Protein AF-R4WL77-F1 (afdb_monomer)

Organism: Riptortus pedestris (NCBI:txid329032)

Mean predicted aligned error: 8.26 Å

InterPro domains:
  IPR011992 EF-hand domain pair [SSF47473] (23-159)
  IPR039865 Serine/threonine-protein phosphatase 2A regulatory subunit B'' subunit gamma [PTHR12085] (21-163)
  IPR041534 PP2A regulatory subunit B'', EF-hand domain [PF17958] (89-160)

Foldseek 3Di:
DDPVVVVLVVVVVVVVVVCVVVDFDWDAPVRVVVVVVPDDPVLVVQDDPVVLVVQQDPDPRSIGTPVSSVVSVSLVVVLVVLLVLLCVLPPPNPQKHFLVSQLVSQLVCQVVAPVCPPPDPVCSSVVSNVLSVVCCVVAVVVNPRIGGSVSVSVDCVVVVVRD

Sequence (163 aa):
MNSEHYGFFLISIILHLIMLEKKEQLISYSDLKKVLAHSSPKCKEYFTAKLFAQLQQNDVYNRVSILALFNYAMRKAWLNQTRVGLSLYDATGKGYLRESDLESYIHDLIPTLPQLDGLEKSFHSFYVCTAVRKFLFFLDPMRTGKIRVQDILACSFLDDLLE

Solvent-accessible surface area (backbone atoms only — not comparable to full-atom values): 9628 Å² total; per-residue (Å²): 141,64,77,64,63,55,50,55,52,48,53,52,51,56,43,54,62,60,58,69,69,79,63,91,52,70,42,39,68,71,55,49,50,58,56,45,72,78,46,57,73,75,58,49,75,70,67,42,74,68,51,52,62,71,59,41,72,86,41,94,79,63,31,28,48,50,64,59,55,46,53,51,51,50,53,54,49,48,54,51,51,52,51,52,58,56,55,75,40,26,89,78,72,78,58,40,33,37,64,74,31,44,38,53,52,46,57,70,44,48,89,76,36,76,92,47,72,84,57,58,74,85,51,47,64,58,49,33,52,51,53,46,51,53,50,43,64,74,64,25,83,81,68,76,64,52,32,46,53,65,58,55,72,70,39,67,64,57,55,68,70,74,107

Structure (mmCIF, N/CA/C/O backbone):
data_AF-R4WL77-F1
#
_entry.id   AF-R4WL77-F1
#
loop_
_atom_site.group_PDB
_atom_site.id
_atom_site.type_symbol
_atom_site.label_atom_id
_atom_site.label_alt_id
_atom_site.label_comp_id
_atom_site.label_asym_id
_atom_site.label_entity_id
_atom_site.label_seq_id
_atom_site.pdbx_PDB_ins_code
_atom_site.Cartn_x
_atom_site.Cartn_y
_atom_site.Cartn_z
_atom_site.occupancy
_atom_site.B_iso_or_equiv
_atom_site.auth_seq_id
_atom_site.auth_comp_id
_atom_site.auth_asym_id
_atom_site.auth_atom_id
_atom_site.pdbx_PDB_model_num
ATOM 1 N N . MET A 1 1 ? -0.636 -20.773 7.485 1.00 29.55 1 MET A N 1
ATOM 2 C CA . MET A 1 1 ? -0.434 -19.322 7.691 1.00 29.55 1 MET A CA 1
ATOM 3 C C . MET A 1 1 ? 1.031 -19.130 8.059 1.00 29.55 1 MET A C 1
ATOM 5 O O . MET A 1 1 ? 1.417 -19.671 9.075 1.00 29.55 1 MET A O 1
ATOM 9 N N . ASN A 1 2 ? 1.954 -18.541 7.299 1.00 32.16 2 ASN A N 1
ATOM 10 C CA . ASN A 1 2 ? 1.918 -17.773 6.056 1.00 32.16 2 ASN A CA 1
ATOM 11 C C . ASN A 1 2 ? 3.229 -18.048 5.293 1.00 32.16 2 ASN A C 1
ATOM 13 O O . ASN A 1 2 ? 4.273 -17.530 5.671 1.00 32.16 2 ASN A O 1
ATOM 17 N N . SER A 1 3 ? 3.192 -18.838 4.216 1.00 29.50 3 SER A N 1
ATOM 18 C CA . SER A 1 3 ? 4.343 -19.019 3.311 1.00 29.50 3 SER A CA 1
ATOM 19 C C . SER A 1 3 ? 4.647 -17.762 2.482 1.00 29.50 3 SER A C 1
ATOM 21 O O . SER A 1 3 ? 5.763 -17.604 1.997 1.00 29.50 3 SER A O 1
ATOM 23 N N . GLU A 1 4 ? 3.691 -16.835 2.359 1.00 41.41 4 GLU A N 1
ATOM 24 C CA . GLU A 1 4 ? 3.853 -15.613 1.560 1.00 41.41 4 GLU A CA 1
ATOM 25 C C . GLU A 1 4 ? 4.630 -14.508 2.299 1.00 41.41 4 GLU A C 1
ATOM 27 O O . GLU A 1 4 ? 5.384 -13.774 1.664 1.00 41.41 4 GLU A O 1
ATOM 32 N N . HIS A 1 5 ? 4.563 -14.451 3.639 1.00 43.25 5 HIS A N 1
ATOM 33 C CA . HIS A 1 5 ? 5.362 -13.510 4.444 1.00 43.25 5 HIS A CA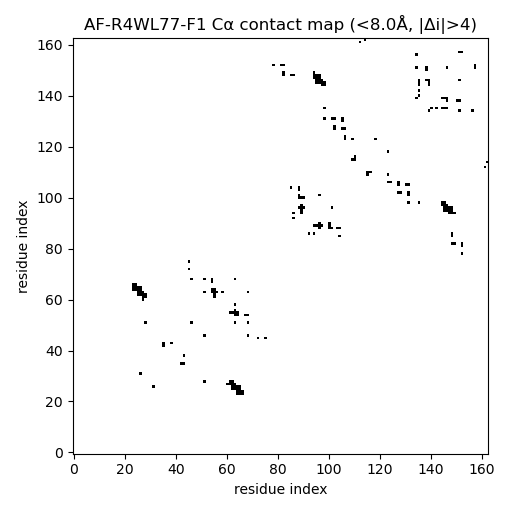 1
ATOM 34 C C . HIS A 1 5 ? 6.871 -13.776 4.321 1.00 43.25 5 HIS A C 1
ATOM 36 O O . HIS A 1 5 ? 7.665 -12.840 4.232 1.00 43.25 5 HIS A O 1
ATOM 42 N N . TYR A 1 6 ? 7.268 -15.050 4.235 1.00 41.97 6 TYR A N 1
ATOM 43 C CA . TYR A 1 6 ? 8.662 -15.431 4.001 1.00 41.97 6 TYR A CA 1
ATOM 44 C C . TYR A 1 6 ? 9.125 -15.111 2.575 1.00 41.97 6 TYR A C 1
ATOM 46 O O . TYR A 1 6 ? 10.297 -14.806 2.379 1.00 41.97 6 TYR A O 1
ATOM 54 N N . GLY A 1 7 ? 8.218 -15.117 1.591 1.00 45.06 7 GLY A N 1
ATOM 55 C CA . GLY A 1 7 ? 8.530 -14.772 0.202 1.00 45.06 7 GLY A CA 1
ATOM 56 C C . GLY A 1 7 ? 8.964 -13.314 0.035 1.00 45.06 7 GLY A C 1
ATOM 57 O O . GLY A 1 7 ? 9.962 -13.046 -0.631 1.00 45.06 7 GLY A O 1
ATOM 58 N N . PHE A 1 8 ? 8.279 -12.375 0.694 1.00 50.00 8 PHE A N 1
ATOM 59 C CA . PHE A 1 8 ? 8.649 -10.953 0.664 1.00 50.00 8 PHE A CA 1
ATOM 60 C C . PHE A 1 8 ? 9.914 -10.646 1.459 1.00 50.00 8 PHE A C 1
ATOM 62 O O . PHE A 1 8 ? 10.738 -9.852 1.008 1.00 50.00 8 PHE A O 1
ATOM 69 N N . PHE A 1 9 ? 10.110 -11.311 2.599 1.00 48.38 9 PHE A N 1
ATOM 70 C CA . PHE A 1 9 ? 11.336 -11.170 3.380 1.00 48.38 9 PHE A CA 1
ATOM 71 C C . PHE A 1 9 ? 12.551 -11.728 2.622 1.00 48.38 9 PHE A C 1
ATOM 73 O O . PHE A 1 9 ? 13.589 -11.074 2.572 1.00 48.38 9 PHE A O 1
ATOM 80 N N . LEU A 1 10 ? 12.410 -12.868 1.927 1.00 45.38 10 LEU A N 1
ATOM 81 C CA . LEU A 1 10 ? 13.460 -13.397 1.050 1.00 45.38 10 LEU A CA 1
ATOM 82 C C . LEU A 1 10 ? 13.748 -12.476 -0.139 1.00 45.38 10 LEU A C 1
ATOM 84 O O . LEU A 1 10 ? 14.912 -12.273 -0.457 1.00 45.38 10 LEU A O 1
ATOM 88 N N . ILE A 1 11 ? 12.730 -11.907 -0.792 1.00 54.72 11 ILE A N 1
ATOM 89 C CA . ILE A 1 11 ? 12.930 -10.967 -1.910 1.00 54.72 11 ILE A CA 1
ATOM 90 C C . ILE A 1 11 ? 13.629 -9.688 -1.424 1.00 54.72 11 ILE A C 1
ATOM 92 O O . ILE A 1 11 ? 14.542 -9.206 -2.088 1.00 54.72 11 ILE A O 1
ATOM 96 N N . SER A 1 12 ? 13.256 -9.182 -0.245 1.00 50.88 12 SER A N 1
ATOM 97 C CA . SER A 1 12 ? 13.903 -8.034 0.400 1.00 50.88 12 SER A CA 1
ATOM 98 C C . SER A 1 12 ? 15.366 -8.324 0.768 1.00 50.88 12 SER A C 1
ATOM 100 O O . SER A 1 12 ? 16.241 -7.514 0.477 1.00 50.88 12 SER A O 1
ATOM 102 N N . ILE A 1 13 ? 15.668 -9.511 1.311 1.00 55.19 13 ILE A N 1
ATOM 103 C CA . ILE A 1 13 ? 17.038 -9.948 1.637 1.00 55.19 13 ILE A CA 1
ATOM 104 C C . ILE A 1 13 ? 17.880 -10.168 0.376 1.00 55.19 13 ILE A C 1
ATOM 106 O O . ILE A 1 13 ? 19.008 -9.685 0.302 1.00 55.19 13 ILE A O 1
ATOM 110 N N . ILE A 1 14 ? 17.343 -10.868 -0.630 1.00 57.12 14 ILE A N 1
ATOM 111 C CA . ILE A 1 14 ? 18.027 -11.108 -1.909 1.00 57.12 14 ILE A CA 1
ATOM 112 C C . ILE A 1 14 ? 18.342 -9.771 -2.583 1.00 57.12 14 ILE A C 1
ATOM 114 O O . ILE A 1 14 ? 19.423 -9.603 -3.141 1.00 57.12 14 ILE A O 1
ATOM 118 N N . LEU A 1 15 ? 17.450 -8.786 -2.478 1.00 56.56 15 LEU A N 1
ATOM 119 C CA . LEU A 1 15 ? 17.702 -7.459 -3.012 1.00 56.56 15 LEU A CA 1
ATOM 120 C C . LEU A 1 15 ? 18.672 -6.639 -2.157 1.00 56.56 15 LEU A C 1
ATOM 122 O O . LEU A 1 15 ? 19.515 -5.957 -2.723 1.00 56.56 15 LEU A O 1
ATOM 126 N N . HIS A 1 16 ? 18.611 -6.711 -0.827 1.00 59.28 16 HIS A N 1
ATOM 127 C CA . HIS A 1 16 ? 19.610 -6.070 0.030 1.00 59.28 16 HIS A CA 1
ATOM 128 C C . HIS A 1 16 ? 21.018 -6.558 -0.341 1.00 59.28 16 HIS A C 1
ATOM 130 O O . HIS A 1 16 ? 21.933 -5.753 -0.474 1.00 59.28 16 HIS A O 1
ATOM 136 N N . LEU A 1 17 ? 21.161 -7.854 -0.641 1.00 54.88 17 LEU A N 1
ATOM 137 C CA . LEU A 1 17 ? 22.398 -8.451 -1.145 1.00 54.88 17 LEU A CA 1
ATOM 138 C C . LEU A 1 17 ? 22.785 -7.962 -2.555 1.00 54.88 17 LEU A C 1
ATOM 140 O O . LEU A 1 17 ? 23.958 -7.694 -2.787 1.00 54.88 17 LEU A O 1
ATOM 144 N N . ILE A 1 18 ? 21.829 -7.783 -3.475 1.00 58.31 18 ILE A N 1
ATOM 1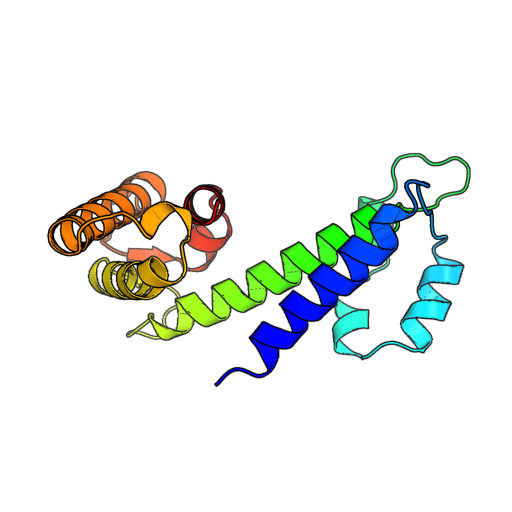45 C CA . ILE A 1 18 ? 22.079 -7.217 -4.820 1.00 58.31 18 ILE A CA 1
ATOM 146 C C . ILE A 1 18 ? 22.454 -5.721 -4.747 1.00 58.31 18 ILE A C 1
ATOM 148 O O . ILE A 1 18 ? 23.314 -5.249 -5.486 1.00 58.31 18 ILE A O 1
ATOM 152 N N . MET A 1 19 ? 21.845 -4.962 -3.834 1.00 54.62 19 MET A N 1
ATOM 153 C CA . MET A 1 19 ? 22.056 -3.517 -3.669 1.00 54.62 19 MET A CA 1
ATOM 154 C C . MET A 1 19 ? 23.378 -3.175 -2.971 1.00 54.62 19 MET A C 1
ATOM 156 O O . MET A 1 19 ? 23.867 -2.050 -3.108 1.00 54.62 19 MET A O 1
ATOM 160 N N . LEU A 1 20 ? 24.003 -4.134 -2.277 1.00 56.28 20 LEU A N 1
ATOM 161 C CA . LEU A 1 20 ? 25.352 -3.973 -1.724 1.00 56.28 20 LEU A CA 1
ATOM 162 C C . LEU A 1 20 ? 26.415 -3.733 -2.812 1.00 56.28 20 LEU A C 1
ATOM 164 O O . LEU A 1 20 ? 27.458 -3.154 -2.511 1.00 56.28 20 LEU A O 1
ATOM 168 N N . GLU A 1 21 ? 26.149 -4.077 -4.078 1.00 57.59 21 GLU A N 1
ATOM 169 C CA . GLU A 1 21 ? 27.095 -3.850 -5.179 1.00 57.59 21 GLU A CA 1
ATOM 170 C C . GLU A 1 21 ? 27.192 -2.382 -5.656 1.00 57.59 21 GLU A C 1
ATOM 172 O O . GLU A 1 21 ? 28.059 -2.076 -6.476 1.00 57.59 21 GLU A O 1
ATOM 177 N N . LYS A 1 22 ? 26.373 -1.450 -5.128 1.00 55.06 22 LYS A N 1
ATOM 178 C CA . LYS A 1 22 ? 26.468 0.029 -5.288 1.00 55.06 22 LYS A CA 1
ATOM 179 C C . LYS A 1 22 ? 26.618 0.598 -6.716 1.00 55.06 22 LYS A C 1
ATOM 181 O O . LYS A 1 22 ? 26.827 1.801 -6.868 1.00 55.06 22 LYS A O 1
ATOM 186 N N . LYS A 1 23 ? 26.487 -0.205 -7.772 1.00 64.25 23 LYS A N 1
ATOM 187 C CA . LYS A 1 23 ? 26.445 0.269 -9.161 1.00 64.25 23 LYS A CA 1
ATOM 188 C C . LYS A 1 23 ? 25.003 0.378 -9.616 1.00 64.25 23 LYS A C 1
ATOM 190 O O . LYS A 1 23 ? 24.230 -0.562 -9.465 1.00 64.25 23 LYS A O 1
ATOM 195 N N . GLU A 1 24 ? 24.655 1.518 -10.203 1.00 71.69 24 GLU A N 1
ATOM 196 C CA . GLU A 1 24 ? 23.358 1.684 -10.843 1.00 71.69 24 GLU A CA 1
ATOM 197 C C . GLU A 1 24 ? 23.257 0.713 -12.024 1.00 71.69 24 GLU A C 1
ATOM 199 O O . GLU A 1 24 ? 23.968 0.829 -13.024 1.00 71.69 24 GLU A O 1
ATOM 204 N N . GLN A 1 25 ? 22.399 -0.293 -11.874 1.00 84.44 25 GLN A N 1
ATOM 205 C CA . GLN A 1 25 ? 22.136 -1.266 -12.919 1.00 84.44 25 GLN A CA 1
ATOM 206 C C . GLN A 1 25 ? 20.936 -0.800 -13.743 1.00 84.44 25 GLN A C 1
ATOM 208 O O . GLN A 1 25 ? 19.846 -0.553 -13.218 1.00 84.44 25 GLN A O 1
ATOM 213 N N . LEU A 1 26 ? 21.149 -0.687 -15.051 1.00 90.19 26 LEU A N 1
ATOM 214 C CA . LEU A 1 26 ? 20.151 -0.261 -16.025 1.00 90.19 26 LEU A CA 1
ATOM 215 C C . LEU A 1 26 ? 19.776 -1.439 -16.925 1.00 90.19 26 LEU A C 1
ATOM 217 O O . LEU A 1 26 ? 20.638 -2.231 -17.304 1.00 90.19 26 LEU A O 1
ATOM 221 N N . ILE A 1 27 ? 18.507 -1.523 -17.318 1.00 90.50 27 ILE A N 1
ATOM 222 C CA . ILE A 1 27 ? 18.006 -2.561 -18.223 1.00 90.50 27 ILE A CA 1
ATOM 223 C C . ILE A 1 27 ? 17.294 -1.941 -19.426 1.00 90.50 27 ILE A C 1
ATOM 225 O O . ILE A 1 27 ? 16.513 -0.996 -19.298 1.00 90.50 27 ILE A O 1
ATOM 229 N N . SER A 1 28 ? 17.580 -2.470 -20.616 1.00 92.81 28 SER A N 1
ATOM 230 C CA . SER A 1 28 ? 16.871 -2.105 -21.843 1.00 92.81 28 SER A CA 1
ATOM 231 C C . SER A 1 28 ? 15.514 -2.816 -21.917 1.00 92.81 28 SER A C 1
ATOM 233 O O . SER A 1 28 ? 15.299 -3.855 -21.289 1.00 92.81 28 SER A O 1
ATOM 235 N N . TYR A 1 29 ? 14.586 -2.308 -22.730 1.00 91.94 29 TYR A N 1
ATOM 236 C CA . TYR A 1 29 ? 13.291 -2.974 -22.898 1.00 91.94 29 TYR A CA 1
ATOM 237 C C . TYR A 1 29 ? 13.418 -4.369 -23.543 1.00 91.94 29 TYR A C 1
ATOM 239 O O . TYR A 1 29 ? 12.666 -5.286 -23.206 1.00 91.94 29 TYR A O 1
ATOM 247 N N . SER A 1 30 ? 14.380 -4.558 -24.454 1.00 92.56 30 SER A N 1
ATOM 248 C CA . SER A 1 30 ? 14.636 -5.858 -25.084 1.00 92.56 30 SER A CA 1
ATOM 249 C C . SER A 1 30 ? 15.182 -6.874 -24.082 1.00 92.56 30 SER A C 1
ATOM 251 O O . SER A 1 30 ? 14.748 -8.027 -24.094 1.00 92.56 30 SER A O 1
ATOM 253 N N . ASP A 1 31 ? 16.067 -6.458 -23.177 1.00 91.19 31 ASP A N 1
ATOM 254 C CA . ASP A 1 31 ? 16.587 -7.333 -22.127 1.00 91.19 31 ASP A CA 1
ATOM 255 C C . ASP A 1 31 ? 15.530 -7.625 -21.063 1.00 91.19 31 ASP A C 1
ATOM 257 O O . ASP A 1 31 ? 15.385 -8.776 -20.651 1.00 91.19 31 ASP A O 1
ATOM 261 N N . LEU A 1 32 ? 14.693 -6.642 -20.710 1.00 89.50 32 LEU A N 1
ATOM 262 C CA . LEU A 1 32 ? 13.546 -6.872 -19.834 1.00 89.50 32 LEU A CA 1
ATOM 263 C C . LEU A 1 32 ? 12.609 -7.940 -20.417 1.00 89.50 32 LEU A C 1
ATOM 265 O O . LEU A 1 32 ? 12.177 -8.829 -19.690 1.00 89.50 32 LEU A O 1
ATOM 269 N N . LYS A 1 33 ? 12.342 -7.931 -21.731 1.00 91.88 33 LYS A N 1
ATOM 270 C CA . LYS A 1 33 ? 11.553 -8.996 -22.378 1.00 91.88 33 LYS A CA 1
ATOM 271 C C . LYS A 1 33 ? 12.189 -10.380 -22.237 1.00 91.88 33 LYS A C 1
ATOM 273 O O . LYS A 1 33 ? 11.460 -11.344 -22.009 1.00 91.88 33 LYS A O 1
ATOM 278 N N . LYS A 1 34 ? 13.518 -10.494 -22.350 1.00 92.00 34 LYS A N 1
ATOM 279 C CA . LYS A 1 34 ? 14.231 -11.773 -22.155 1.00 92.00 34 LYS A CA 1
ATOM 280 C C . LYS A 1 34 ? 14.096 -12.268 -20.716 1.00 92.00 34 LYS A C 1
ATOM 282 O O . LYS A 1 34 ? 13.840 -13.451 -20.504 1.00 92.00 34 LYS A O 1
ATOM 287 N N . VAL A 1 35 ? 14.211 -11.370 -19.737 1.00 88.50 35 VAL A N 1
ATOM 288 C CA . VAL A 1 35 ? 14.001 -11.695 -18.317 1.00 88.50 35 VAL A CA 1
ATOM 289 C C . VAL A 1 35 ? 12.559 -12.147 -18.084 1.00 88.50 35 VAL A C 1
ATOM 291 O O . VAL A 1 35 ? 12.324 -13.202 -17.499 1.00 88.50 35 VAL A O 1
ATOM 294 N N . LEU A 1 36 ? 11.585 -11.405 -18.616 1.00 85.50 36 LEU A N 1
ATOM 295 C CA . LEU A 1 36 ? 10.171 -11.747 -18.495 1.00 85.50 36 LEU A CA 1
ATOM 296 C C . LEU A 1 36 ? 9.825 -13.073 -19.175 1.00 85.50 36 LEU A C 1
ATOM 298 O O . LEU A 1 36 ? 8.943 -13.772 -18.695 1.00 85.50 36 LEU A O 1
ATOM 302 N N . ALA A 1 37 ? 10.511 -13.476 -20.247 1.00 89.38 37 ALA A N 1
ATOM 303 C CA . ALA A 1 37 ? 10.276 -14.777 -20.880 1.00 89.38 37 ALA A CA 1
ATOM 304 C C . 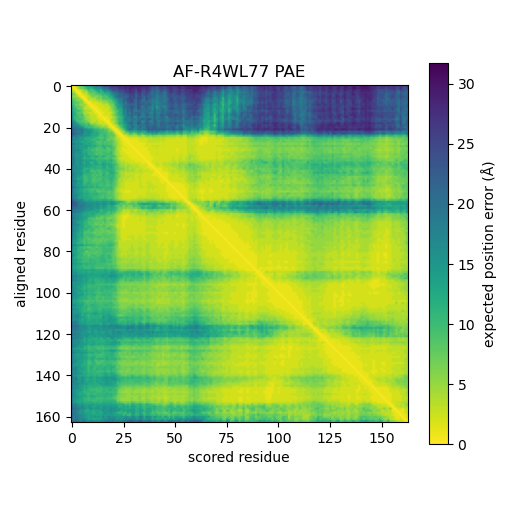ALA A 1 37 ? 10.447 -15.952 -19.897 1.00 89.38 37 ALA A C 1
ATOM 306 O O . ALA A 1 37 ? 9.703 -16.926 -19.989 1.00 89.38 37 ALA A O 1
ATOM 307 N N . HIS A 1 38 ? 11.344 -15.804 -18.918 1.00 86.38 38 HIS A N 1
ATOM 308 C CA . HIS A 1 38 ? 11.648 -16.799 -17.888 1.00 86.38 38 HIS A CA 1
ATOM 309 C C . HIS A 1 38 ? 10.892 -16.564 -16.569 1.00 86.38 38 HIS A C 1
ATOM 311 O O . HIS A 1 38 ? 11.107 -17.290 -15.601 1.00 86.38 38 HIS A O 1
ATOM 317 N N . SER A 1 39 ? 10.01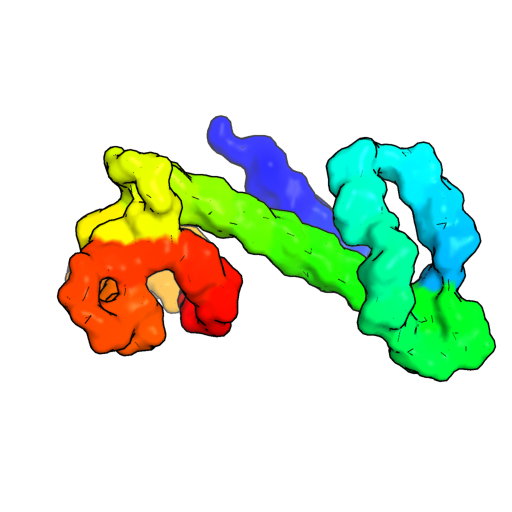4 -15.556 -16.501 1.00 82.12 39 SER A N 1
ATOM 318 C CA . SER A 1 39 ? 9.263 -15.219 -15.290 1.00 82.12 39 SER A CA 1
ATOM 319 C C . SER A 1 39 ? 7.834 -15.770 -15.300 1.00 82.12 39 SER A C 1
ATOM 321 O O . SER A 1 39 ? 7.269 -16.140 -16.338 1.00 82.12 39 SER A O 1
ATOM 323 N N . SER A 1 40 ? 7.227 -15.825 -14.111 1.00 82.50 40 SER A N 1
ATOM 324 C CA . SER A 1 40 ? 5.848 -16.284 -13.937 1.00 82.50 40 SER A CA 1
ATOM 325 C C . SER A 1 40 ? 4.834 -15.348 -14.621 1.00 82.50 40 SER A C 1
ATOM 327 O O . SER A 1 40 ? 5.091 -14.148 -14.758 1.00 82.50 40 SER A O 1
ATOM 329 N N . PRO A 1 41 ? 3.638 -15.842 -15.004 1.00 85.19 41 PRO A N 1
ATOM 330 C CA . PRO A 1 41 ? 2.588 -15.005 -15.595 1.00 85.19 41 PRO A CA 1
ATOM 331 C C . PRO A 1 41 ? 2.214 -13.791 -14.730 1.00 85.19 41 PRO A C 1
ATOM 333 O O . PRO A 1 41 ? 2.133 -12.679 -15.242 1.00 85.19 41 PRO A O 1
ATOM 336 N N . LYS A 1 42 ? 2.111 -13.977 -13.406 1.00 78.50 42 LYS A N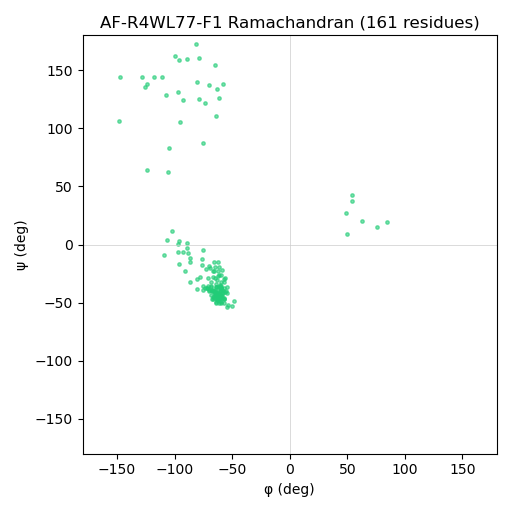 1
ATOM 337 C CA . LYS A 1 42 ? 1.855 -12.890 -12.443 1.00 78.50 42 LYS A CA 1
ATOM 338 C C . LYS A 1 42 ? 2.926 -11.793 -12.491 1.00 78.50 42 LYS A C 1
ATOM 340 O O . LYS A 1 42 ? 2.606 -10.614 -12.404 1.00 78.50 42 LYS A O 1
ATOM 345 N N . CYS A 1 43 ? 4.195 -12.168 -12.661 1.00 80.38 43 CYS A N 1
ATOM 346 C CA . CYS A 1 43 ? 5.293 -11.209 -12.796 1.00 80.38 43 CYS A CA 1
ATOM 347 C C . CYS A 1 43 ? 5.163 -10.397 -14.098 1.00 80.38 43 CYS A C 1
ATOM 349 O O . CYS A 1 43 ? 5.332 -9.180 -14.096 1.00 80.38 43 CYS A O 1
ATOM 351 N N . LYS A 1 44 ? 4.767 -11.037 -15.205 1.00 85.81 44 LYS A N 1
ATOM 352 C CA . LYS A 1 44 ? 4.554 -10.357 -16.496 1.00 85.81 44 LYS A CA 1
ATOM 353 C C . LYS A 1 44 ? 3.469 -9.277 -16.430 1.00 85.81 44 LYS A C 1
ATOM 355 O O . LYS A 1 44 ? 3.630 -8.228 -17.044 1.00 85.81 44 LYS A O 1
ATOM 360 N N . GLU A 1 45 ? 2.408 -9.483 -15.648 1.00 87.50 45 GLU A N 1
ATOM 361 C CA . GLU A 1 45 ? 1.333 -8.493 -15.444 1.00 87.50 45 GLU A CA 1
ATOM 362 C C . GLU A 1 45 ? 1.795 -7.216 -14.723 1.00 87.50 45 GLU A C 1
ATOM 364 O O . GLU A 1 45 ? 1.123 -6.178 -14.758 1.00 87.50 45 GLU A O 1
ATOM 369 N N . TYR A 1 46 ? 2.932 -7.267 -14.030 1.00 83.12 46 TYR A N 1
ATOM 370 C CA . TYR A 1 46 ? 3.485 -6.098 -13.357 1.00 83.12 46 TYR A CA 1
ATOM 371 C C . TYR A 1 46 ? 4.237 -5.223 -14.357 1.00 83.12 46 TYR A C 1
ATOM 373 O O . TYR A 1 46 ? 4.108 -4.003 -14.315 1.00 83.12 46 TYR A O 1
ATOM 381 N N . PHE A 1 47 ? 4.946 -5.830 -15.306 1.00 88.50 47 PHE A N 1
ATOM 382 C CA . PHE A 1 47 ? 5.883 -5.140 -16.184 1.00 88.50 47 PHE A CA 1
ATOM 383 C C . PHE A 1 47 ? 5.324 -4.945 -17.596 1.00 88.50 47 PHE A C 1
ATOM 385 O O . PHE A 1 47 ? 5.617 -5.691 -18.529 1.00 88.50 47 PHE A O 1
ATOM 392 N N . THR A 1 48 ? 4.520 -3.893 -17.758 1.00 91.44 48 THR A N 1
ATOM 393 C CA . THR A 1 48 ? 3.954 -3.498 -19.058 1.00 91.44 48 THR A CA 1
ATOM 394 C C . THR A 1 48 ? 4.867 -2.528 -19.815 1.00 91.44 48 THR A C 1
ATOM 396 O O . THR A 1 48 ? 5.686 -1.829 -19.219 1.00 91.44 48 THR A O 1
ATOM 399 N N . ALA A 1 49 ? 4.689 -2.419 -21.137 1.00 92.19 49 ALA A N 1
ATOM 400 C CA . ALA A 1 49 ? 5.378 -1.400 -21.941 1.00 92.19 49 ALA A CA 1
ATOM 401 C C . ALA A 1 49 ? 5.085 0.028 -21.440 1.00 92.19 49 ALA A C 1
ATOM 403 O O . ALA A 1 49 ? 5.978 0.868 -21.399 1.00 92.19 49 ALA A O 1
ATOM 404 N N . LYS A 1 50 ? 3.843 0.276 -20.995 1.00 93.06 50 LYS A N 1
ATOM 405 C CA . LYS A 1 50 ? 3.431 1.552 -20.397 1.00 93.06 50 LYS A CA 1
ATOM 406 C C . LYS A 1 50 ? 4.231 1.860 -19.133 1.00 93.06 50 LYS A C 1
ATOM 408 O O . LYS A 1 50 ? 4.721 2.974 -19.000 1.00 93.06 50 LYS A O 1
ATOM 413 N N . LEU A 1 51 ? 4.393 0.881 -18.241 1.00 92.25 51 LEU A N 1
ATOM 414 C CA . LEU A 1 51 ? 5.209 1.053 -17.040 1.00 92.25 51 LEU A CA 1
ATOM 415 C C . LEU A 1 51 ? 6.661 1.376 -17.398 1.00 92.25 51 LEU A C 1
ATOM 417 O O . LEU A 1 51 ? 7.238 2.287 -16.818 1.00 92.25 51 LEU A O 1
ATOM 421 N N . PHE A 1 52 ? 7.245 0.639 -18.346 1.00 92.56 52 PHE A N 1
ATOM 422 C CA . PHE A 1 52 ? 8.627 0.875 -18.762 1.00 92.56 52 PHE A CA 1
ATOM 423 C C . PHE A 1 52 ? 8.822 2.320 -19.238 1.00 92.56 52 PHE A C 1
ATOM 425 O O . PHE A 1 52 ? 9.734 2.995 -18.775 1.00 92.56 52 PHE A O 1
ATOM 432 N N . ALA A 1 53 ? 7.910 2.821 -20.076 1.00 91.31 53 ALA A N 1
ATOM 433 C CA . ALA A 1 53 ? 7.927 4.210 -20.526 1.00 91.31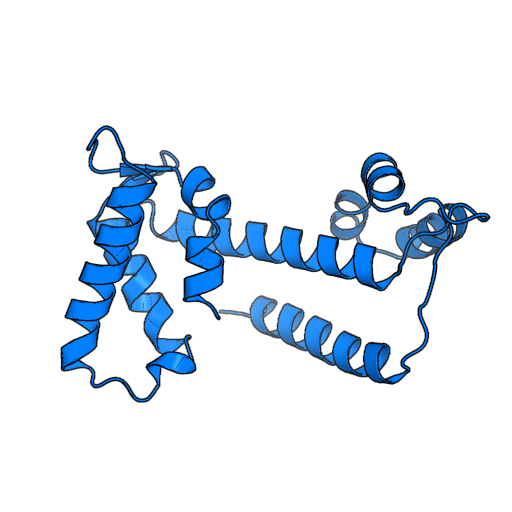 53 ALA A CA 1
ATOM 434 C C . ALA A 1 53 ? 7.740 5.217 -19.374 1.00 91.31 53 ALA A C 1
ATOM 436 O O . ALA A 1 53 ? 8.372 6.265 -19.379 1.00 91.31 53 ALA A O 1
ATOM 437 N N . GLN A 1 54 ? 6.910 4.902 -18.371 1.00 91.50 54 GLN A N 1
ATOM 438 C CA . GLN A 1 54 ? 6.713 5.757 -17.190 1.00 91.50 54 GLN A CA 1
ATOM 439 C C . GLN A 1 54 ? 7.944 5.826 -16.278 1.00 91.50 54 GLN A C 1
ATOM 441 O O . GLN A 1 54 ? 8.160 6.845 -15.630 1.00 91.50 54 GLN A O 1
ATOM 446 N N . LEU A 1 55 ? 8.727 4.748 -16.198 1.00 90.31 55 LEU A N 1
ATOM 447 C CA . LEU A 1 55 ? 9.933 4.677 -15.367 1.00 90.31 55 LEU A CA 1
ATOM 448 C C . LEU A 1 55 ? 11.196 5.163 -16.092 1.00 90.31 55 LEU A C 1
ATOM 450 O O . LEU A 1 55 ? 12.255 5.263 -15.473 1.00 90.31 55 LEU A O 1
ATOM 454 N N . GLN A 1 56 ? 11.113 5.443 -17.392 1.00 89.56 56 GLN A N 1
ATOM 455 C CA . GLN A 1 56 ? 12.243 5.913 -18.180 1.00 89.56 56 GLN A CA 1
ATOM 456 C C . GLN A 1 56 ? 12.562 7.376 -17.846 1.00 89.56 56 GLN A C 1
ATOM 458 O O . GLN A 1 56 ? 11.733 8.263 -18.021 1.00 89.56 56 GLN A O 1
ATOM 463 N N . GLN A 1 57 ? 13.791 7.637 -17.395 1.00 78.44 57 GLN A N 1
ATOM 464 C CA . GLN A 1 57 ? 14.244 8.968 -16.974 1.00 78.44 57 GLN A CA 1
ATOM 465 C C . GLN A 1 57 ? 15.188 9.601 -18.003 1.00 78.44 57 GLN A C 1
ATOM 467 O O . GLN A 1 57 ? 16.356 9.829 -17.713 1.00 78.44 57 GLN A O 1
ATOM 472 N N . ASN A 1 58 ? 14.700 9.855 -19.224 1.00 71.50 58 ASN A N 1
ATOM 473 C CA . ASN A 1 58 ? 15.465 10.514 -20.300 1.00 71.50 58 ASN A CA 1
ATOM 474 C C . ASN A 1 58 ? 16.884 9.939 -20.550 1.00 71.50 58 ASN A C 1
ATOM 476 O O . ASN A 1 58 ? 17.768 10.653 -21.021 1.00 71.50 58 ASN A O 1
ATOM 480 N N . ASP A 1 59 ? 17.114 8.653 -20.252 1.00 82.12 59 ASP A N 1
ATOM 481 C CA . ASP A 1 59 ? 18.388 7.980 -20.530 1.00 82.12 59 ASP A CA 1
ATOM 482 C C . ASP A 1 59 ? 18.637 7.948 -22.041 1.00 82.12 59 ASP A C 1
ATOM 484 O O . ASP A 1 59 ? 17.761 7.563 -22.819 1.00 82.12 59 ASP A O 1
ATOM 488 N N . VAL A 1 60 ? 19.862 8.293 -22.444 1.00 80.38 60 VAL A N 1
ATOM 489 C CA . VAL A 1 60 ? 20.293 8.360 -23.853 1.00 80.38 60 VAL A CA 1
ATOM 490 C C . VAL A 1 60 ? 20.082 7.025 -24.577 1.00 80.38 60 VAL A C 1
ATOM 492 O O . VAL A 1 60 ? 19.835 6.996 -25.781 1.00 80.38 60 VAL A O 1
ATOM 495 N N . TYR A 1 61 ? 20.131 5.912 -23.842 1.00 84.44 61 TYR A N 1
ATOM 496 C CA . TYR A 1 61 ? 19.973 4.563 -24.377 1.00 84.44 61 TYR A CA 1
ATOM 497 C C . TYR A 1 61 ? 18.580 3.964 -24.122 1.00 84.44 61 TYR A C 1
ATOM 499 O O . TYR A 1 61 ? 18.384 2.770 -24.353 1.00 84.44 61 TYR A O 1
ATOM 507 N N . ASN A 1 62 ? 17.605 4.765 -23.675 1.00 86.19 62 ASN A N 1
ATOM 508 C CA . ASN A 1 62 ? 16.244 4.328 -23.343 1.00 86.19 62 ASN A CA 1
ATOM 509 C C . ASN A 1 62 ? 16.198 3.159 -22.340 1.00 86.19 62 ASN A C 1
ATOM 511 O O . ASN A 1 62 ? 15.383 2.239 -22.467 1.00 86.19 62 ASN A O 1
ATOM 515 N N . ARG A 1 63 ? 17.104 3.154 -21.357 1.00 89.75 63 ARG A N 1
ATOM 516 C CA . ARG A 1 63 ? 17.124 2.152 -20.288 1.00 89.75 63 ARG A CA 1
ATOM 517 C C . ARG A 1 63 ? 16.401 2.661 -19.048 1.00 89.75 63 ARG A C 1
ATOM 519 O O . ARG A 1 63 ? 16.245 3.861 -18.836 1.00 89.75 63 ARG A O 1
ATOM 526 N N . VAL A 1 64 ? 15.977 1.718 -18.216 1.00 91.31 64 VAL A N 1
ATOM 527 C CA . VAL A 1 64 ? 15.317 1.985 -16.936 1.00 91.31 64 VAL A CA 1
ATOM 528 C C . VAL A 1 64 ? 16.167 1.415 -15.808 1.00 91.31 64 VAL A C 1
ATOM 530 O O . VAL A 1 64 ? 16.775 0.353 -15.955 1.00 91.31 64 VAL A O 1
ATOM 533 N N . SER A 1 65 ? 16.194 2.112 -14.673 1.00 89.44 65 SER A N 1
ATOM 534 C CA . SER A 1 65 ? 16.826 1.619 -13.451 1.00 89.44 65 SER A CA 1
ATOM 535 C C . SER A 1 65 ? 16.160 0.331 -12.971 1.00 89.44 65 SER A C 1
ATOM 537 O O . SER A 1 65 ? 14.944 0.280 -12.760 1.00 89.44 65 SER A O 1
ATOM 539 N N . ILE A 1 66 ? 16.962 -0.718 -12.768 1.00 87.12 66 ILE A N 1
ATOM 540 C CA . ILE A 1 66 ? 16.482 -1.987 -12.203 1.00 87.12 66 ILE A CA 1
ATOM 541 C C . ILE A 1 66 ? 15.890 -1.746 -10.809 1.00 87.12 66 ILE A C 1
ATOM 543 O O . ILE A 1 66 ? 14.855 -2.324 -10.477 1.00 87.12 66 ILE A O 1
ATOM 547 N N . LEU A 1 67 ? 16.471 -0.822 -10.036 1.00 84.50 67 LEU A N 1
ATOM 548 C CA . LEU A 1 67 ? 15.938 -0.401 -8.740 1.00 84.50 67 LEU A CA 1
ATOM 549 C C . LEU A 1 67 ? 14.535 0.211 -8.874 1.00 84.50 67 LEU A C 1
ATOM 551 O O . LEU A 1 67 ? 13.650 -0.121 -8.093 1.00 84.50 67 LEU A O 1
ATOM 555 N N . ALA A 1 68 ? 14.291 1.051 -9.883 1.00 87.56 68 ALA A N 1
ATOM 556 C CA . ALA A 1 68 ? 12.969 1.644 -10.101 1.00 87.56 68 ALA A CA 1
ATOM 557 C C . ALA A 1 68 ? 11.905 0.588 -10.461 1.00 87.56 68 ALA A C 1
ATOM 559 O O . ALA A 1 68 ? 10.795 0.614 -9.925 1.00 87.56 68 ALA A O 1
ATOM 560 N N . LEU A 1 69 ? 12.250 -0.376 -11.325 1.00 87.62 69 LEU A N 1
ATOM 561 C CA . LEU A 1 69 ? 11.377 -1.511 -11.659 1.00 87.62 69 LEU A CA 1
ATOM 562 C C . LEU A 1 69 ? 11.061 -2.359 -10.426 1.00 87.62 69 LEU A C 1
ATOM 564 O O . LEU A 1 69 ? 9.912 -2.753 -10.212 1.00 87.62 69 LEU A O 1
ATOM 568 N N . PHE A 1 70 ? 12.076 -2.620 -9.609 1.00 84.06 70 PHE A N 1
ATOM 569 C CA . PHE A 1 70 ? 11.919 -3.374 -8.380 1.00 84.06 70 PHE A CA 1
ATOM 570 C C . PHE A 1 70 ? 11.021 -2.646 -7.372 1.00 84.06 70 PHE A C 1
ATOM 572 O O . PHE A 1 70 ? 10.057 -3.232 -6.883 1.00 84.06 70 PHE A O 1
ATOM 579 N N . ASN A 1 71 ? 11.279 -1.362 -7.113 1.00 85.00 71 ASN A N 1
ATOM 580 C CA . ASN A 1 71 ? 10.483 -0.551 -6.192 1.00 85.00 71 ASN A CA 1
ATOM 581 C C . ASN A 1 71 ? 9.013 -0.505 -6.617 1.00 85.00 71 ASN A C 1
ATOM 583 O O . ASN A 1 71 ? 8.121 -0.641 -5.779 1.00 85.00 71 ASN A O 1
ATOM 587 N N . TYR A 1 72 ? 8.744 -0.398 -7.923 1.00 89.06 72 TYR A N 1
ATOM 588 C CA . TYR A 1 72 ? 7.385 -0.513 -8.444 1.00 89.06 72 TYR A CA 1
ATOM 589 C C . TYR A 1 72 ? 6.753 -1.871 -8.112 1.00 89.06 72 TYR A C 1
ATOM 591 O O . TYR A 1 72 ? 5.622 -1.926 -7.624 1.00 89.06 72 TYR A O 1
ATOM 599 N N . ALA A 1 73 ? 7.463 -2.972 -8.377 1.00 85.62 73 ALA A N 1
ATOM 600 C CA . ALA A 1 73 ? 6.936 -4.310 -8.141 1.00 85.62 73 ALA A CA 1
ATOM 601 C C . ALA A 1 73 ? 6.657 -4.557 -6.655 1.00 85.62 73 ALA A C 1
ATOM 603 O O . ALA A 1 73 ? 5.594 -5.081 -6.321 1.00 85.62 73 ALA A O 1
ATOM 604 N N . MET A 1 74 ? 7.558 -4.107 -5.777 1.00 82.44 74 MET A N 1
ATOM 605 C CA . MET A 1 74 ? 7.371 -4.148 -4.328 1.00 82.44 74 MET A CA 1
ATOM 606 C C . MET A 1 74 ? 6.162 -3.332 -3.895 1.00 82.44 74 MET A C 1
ATOM 608 O O . MET A 1 74 ? 5.292 -3.869 -3.217 1.00 82.44 74 MET A O 1
ATOM 612 N N . ARG A 1 75 ? 6.046 -2.073 -4.338 1.00 84.19 75 ARG A N 1
ATOM 613 C CA . ARG A 1 75 ? 4.903 -1.218 -3.988 1.00 84.19 75 ARG A CA 1
ATOM 614 C C . ARG A 1 75 ? 3.583 -1.833 -4.442 1.00 84.19 75 ARG A C 1
ATOM 616 O O . ARG A 1 75 ? 2.625 -1.860 -3.678 1.00 84.19 75 ARG A O 1
ATOM 623 N N . LYS A 1 76 ? 3.527 -2.365 -5.666 1.00 86.62 76 LYS A N 1
ATOM 624 C CA . LYS A 1 76 ? 2.327 -3.024 -6.204 1.00 86.62 76 LYS A CA 1
ATOM 625 C C . LYS A 1 76 ? 1.963 -4.283 -5.422 1.00 86.62 76 LYS A C 1
ATOM 627 O O . LYS A 1 76 ? 0.787 -4.532 -5.168 1.00 86.62 76 LYS A O 1
ATOM 632 N N . ALA A 1 77 ? 2.958 -5.077 -5.045 1.00 84.44 77 ALA A N 1
ATOM 633 C CA . ALA A 1 77 ? 2.748 -6.278 -4.260 1.00 84.44 77 ALA A CA 1
ATOM 634 C C . ALA A 1 77 ? 2.285 -5.963 -2.829 1.00 84.44 77 ALA A C 1
ATOM 636 O O . ALA A 1 77 ? 1.308 -6.553 -2.375 1.00 84.44 77 ALA A O 1
ATOM 637 N N . TRP A 1 78 ? 2.910 -4.975 -2.183 1.00 84.06 78 TRP A N 1
ATOM 638 C CA . TRP A 1 78 ? 2.498 -4.456 -0.882 1.00 84.06 78 TRP A CA 1
ATOM 639 C C . TRP A 1 78 ? 1.050 -3.954 -0.920 1.00 84.06 78 TRP A C 1
ATOM 641 O O . TRP A 1 78 ? 0.230 -4.428 -0.145 1.00 84.06 78 TRP A O 1
ATOM 651 N N . LEU A 1 79 ? 0.681 -3.112 -1.896 1.00 86.94 79 LEU A N 1
ATOM 652 C CA . LEU A 1 79 ? -0.699 -2.627 -2.054 1.00 86.94 79 LEU A CA 1
ATOM 653 C C . LEU A 1 79 ? -1.710 -3.774 -2.185 1.00 86.94 79 LEU A C 1
ATOM 655 O O . LEU A 1 79 ? -2.794 -3.716 -1.608 1.00 86.94 79 LEU A O 1
ATOM 659 N N . ASN A 1 80 ? -1.367 -4.827 -2.932 1.00 89.00 80 ASN A N 1
ATOM 660 C CA . ASN A 1 80 ? -2.231 -5.997 -3.074 1.00 89.00 80 ASN A CA 1
ATOM 661 C C . ASN A 1 80 ? -2.376 -6.765 -1.756 1.00 89.00 80 ASN A C 1
ATOM 663 O O . ASN A 1 80 ? -3.494 -7.125 -1.391 1.00 89.00 80 ASN A O 1
ATOM 667 N N . GLN A 1 81 ? -1.278 -6.992 -1.035 1.00 85.88 81 GLN A N 1
ATOM 668 C CA . GLN A 1 81 ? -1.306 -7.680 0.254 1.00 85.88 81 GLN A CA 1
ATOM 669 C C . GLN A 1 81 ? -2.105 -6.884 1.289 1.00 85.88 81 GLN A C 1
ATOM 671 O O . GLN A 1 81 ? -3.001 -7.435 1.923 1.00 85.88 81 GLN A O 1
ATOM 676 N N . THR A 1 82 ? -1.853 -5.582 1.398 1.00 89.50 82 THR A N 1
ATOM 677 C CA . THR A 1 82 ? -2.581 -4.678 2.292 1.00 89.50 82 THR A CA 1
ATOM 678 C C . THR A 1 82 ? -4.066 -4.634 1.945 1.00 89.50 82 THR A C 1
ATOM 680 O O . THR A 1 82 ? -4.911 -4.699 2.833 1.00 89.50 82 THR A O 1
ATOM 683 N N . ARG A 1 83 ? -4.419 -4.607 0.652 1.00 92.12 83 ARG A N 1
ATOM 684 C CA . ARG A 1 83 ? -5.819 -4.686 0.217 1.00 92.12 83 ARG A CA 1
ATOM 685 C C . ARG A 1 83 ? -6.488 -5.970 0.695 1.00 92.12 83 ARG A C 1
ATOM 687 O O . ARG A 1 83 ? -7.622 -5.909 1.165 1.00 92.12 83 ARG A O 1
ATOM 694 N N . VAL A 1 84 ? -5.819 -7.114 0.543 1.00 91.69 84 VAL A N 1
ATOM 695 C CA . VAL A 1 84 ? -6.330 -8.405 1.023 1.00 91.69 84 VAL A CA 1
ATOM 696 C C . VAL A 1 84 ? -6.486 -8.368 2.540 1.00 91.69 84 VAL A C 1
ATOM 698 O O . VAL A 1 84 ? -7.564 -8.693 3.023 1.00 91.69 84 VAL A O 1
ATOM 701 N N . GLY A 1 85 ? -5.470 -7.891 3.264 1.00 91.19 85 GLY A N 1
ATOM 702 C CA . GLY A 1 85 ? -5.494 -7.735 4.719 1.00 91.19 85 GLY A CA 1
ATOM 703 C C . GLY A 1 85 ? -6.686 -6.911 5.196 1.00 91.19 85 GLY A C 1
ATOM 704 O O . GLY A 1 85 ? -7.494 -7.411 5.965 1.00 91.19 85 GLY A O 1
ATOM 705 N N . LEU A 1 86 ? -6.871 -5.702 4.660 1.00 93.00 86 LEU A N 1
ATOM 706 C CA . LEU A 1 86 ? -8.018 -4.841 4.977 1.00 93.00 86 LEU A CA 1
ATOM 707 C C . LEU A 1 86 ? -9.359 -5.499 4.621 1.00 93.00 86 LEU A C 1
ATOM 709 O O . LEU A 1 86 ? -10.328 -5.362 5.359 1.00 93.00 86 LEU A O 1
ATOM 713 N N . SER A 1 87 ? -9.424 -6.238 3.509 1.00 93.88 87 SER A N 1
ATOM 714 C CA . SER A 1 87 ? -10.662 -6.904 3.077 1.00 93.88 87 SER A CA 1
ATOM 715 C C . SER A 1 87 ? -11.099 -8.026 4.024 1.00 93.88 87 SER A C 1
ATOM 717 O O . SER A 1 87 ? -12.283 -8.343 4.050 1.00 93.88 87 SER A O 1
ATOM 719 N N . LEU A 1 88 ? -10.188 -8.606 4.818 1.00 94.12 88 LEU A N 1
ATOM 720 C CA . LEU A 1 88 ? -10.545 -9.590 5.850 1.00 94.12 88 LEU A CA 1
ATOM 721 C C . LEU A 1 88 ? -11.388 -8.977 6.979 1.00 94.12 88 LEU A C 1
ATOM 723 O O . LEU A 1 88 ? -12.128 -9.704 7.636 1.00 94.12 88 LEU A O 1
ATOM 727 N N . TYR A 1 89 ? -11.303 -7.658 7.175 1.00 95.56 89 TYR A N 1
ATOM 728 C CA . TYR A 1 89 ? -12.042 -6.927 8.206 1.00 95.56 89 TYR A CA 1
ATOM 729 C C . TYR A 1 89 ? -13.332 -6.283 7.675 1.00 95.56 89 TYR A C 1
ATOM 731 O O . TYR A 1 89 ? -14.131 -5.782 8.460 1.00 95.56 89 TYR A O 1
ATOM 739 N N . ASP A 1 90 ? -13.593 -6.317 6.362 1.00 95.06 90 ASP A N 1
ATOM 740 C CA . ASP A 1 90 ? -14.858 -5.827 5.802 1.00 95.06 90 ASP A CA 1
ATOM 741 C C . ASP A 1 90 ? -15.994 -6.818 6.078 1.00 95.06 90 ASP A C 1
ATOM 743 O O . ASP A 1 90 ? -16.338 -7.667 5.252 1.00 95.06 90 ASP A O 1
ATOM 747 N N . ALA A 1 91 ? -16.628 -6.659 7.239 1.00 89.06 91 ALA A N 1
ATOM 748 C CA . ALA A 1 91 ? -17.751 -7.484 7.674 1.00 89.06 91 ALA A CA 1
ATOM 749 C C . ALA A 1 91 ? -18.958 -7.440 6.716 1.00 89.06 91 ALA A C 1
ATOM 751 O O . ALA A 1 91 ? -19.801 -8.335 6.738 1.00 89.06 91 ALA A O 1
ATOM 752 N N . THR A 1 92 ? -19.080 -6.396 5.887 1.00 90.25 92 THR A N 1
ATOM 753 C CA . THR A 1 92 ? -20.213 -6.221 4.964 1.00 90.25 92 THR A CA 1
ATOM 754 C C . THR A 1 92 ? -19.933 -6.724 3.550 1.00 90.25 92 THR A C 1
ATOM 756 O O . THR A 1 92 ? -20.875 -6.884 2.771 1.00 90.25 92 THR A O 1
ATOM 759 N N . GLY A 1 93 ? -18.660 -6.930 3.203 1.00 91.12 93 GLY A N 1
ATOM 760 C CA . GLY A 1 93 ? -18.200 -7.270 1.858 1.00 91.12 93 GLY A CA 1
ATOM 761 C C . GLY A 1 93 ? -18.475 -6.190 0.805 1.00 91.12 93 GLY A C 1
ATOM 762 O O . GLY A 1 93 ? -18.538 -6.500 -0.385 1.00 91.12 93 GLY A O 1
ATOM 763 N N . LYS A 1 94 ? -18.704 -4.933 1.210 1.00 93.19 94 LYS A N 1
ATOM 764 C CA . LYS A 1 94 ? -19.076 -3.828 0.302 1.00 93.19 94 LYS A CA 1
ATOM 765 C C . LYS A 1 94 ? -17.892 -2.956 -0.127 1.00 93.19 94 LYS A C 1
ATOM 767 O O . LYS A 1 94 ? -18.089 -2.002 -0.876 1.00 93.19 94 LYS A O 1
ATOM 772 N N . GLY A 1 95 ? -16.682 -3.262 0.332 1.00 94.25 95 GLY A N 1
ATOM 773 C CA . GLY A 1 95 ? -15.459 -2.498 0.094 1.00 94.25 95 GLY A CA 1
ATOM 774 C C . GLY A 1 95 ? -15.252 -1.328 1.058 1.00 94.25 95 GLY A C 1
ATOM 775 O O . GLY A 1 95 ? -14.495 -0.407 0.731 1.00 94.25 95 GLY A O 1
ATOM 776 N N . TYR A 1 96 ? -15.918 -1.340 2.217 1.00 95.50 96 TYR A N 1
ATOM 777 C CA . TYR A 1 96 ? -15.827 -0.288 3.231 1.00 95.50 96 TYR A CA 1
ATOM 778 C C . TYR A 1 96 ? -15.507 -0.879 4.600 1.00 95.50 96 TYR A C 1
ATOM 780 O O . TYR A 1 96 ? -16.036 -1.927 4.951 1.00 95.50 96 TYR A O 1
ATOM 788 N N . LEU A 1 97 ? -14.718 -0.157 5.390 1.00 96.50 97 LEU A N 1
ATOM 789 C CA . LEU A 1 97 ? -14.492 -0.453 6.800 1.00 96.50 97 LEU A CA 1
ATOM 790 C C . LEU A 1 97 ? -15.220 0.581 7.649 1.00 96.50 97 LEU A C 1
ATOM 792 O O . LEU A 1 97 ? -15.086 1.786 7.417 1.00 96.50 97 LEU A O 1
ATOM 796 N N . ARG A 1 98 ? -16.014 0.112 8.611 1.00 95.69 98 ARG A N 1
ATOM 797 C CA . ARG A 1 98 ? -16.558 0.954 9.681 1.00 95.69 98 ARG A CA 1
ATOM 798 C C . ARG A 1 98 ? -15.508 1.140 10.767 1.00 95.69 98 ARG A C 1
ATOM 800 O O . ARG A 1 98 ? -14.475 0.477 10.765 1.00 95.69 98 ARG A O 1
ATOM 807 N N . GLU A 1 99 ? -15.810 2.009 11.722 1.00 94.81 99 GLU A N 1
ATOM 808 C CA . GLU A 1 99 ? -14.947 2.269 12.876 1.00 94.81 99 GLU A CA 1
ATOM 809 C C . GLU A 1 99 ? -14.511 0.974 13.580 1.00 94.81 99 GLU A C 1
ATOM 811 O O . GLU A 1 99 ? -13.318 0.706 13.652 1.00 94.81 99 GLU A O 1
ATOM 816 N N . SER A 1 100 ? -15.455 0.102 13.956 1.00 95.19 100 SER A N 1
ATOM 817 C CA . SER A 1 100 ? -15.154 -1.184 14.611 1.00 95.19 100 SER A CA 1
ATOM 818 C C . SER A 1 100 ? -14.288 -2.125 13.763 1.00 95.19 100 SER A C 1
ATOM 820 O O . SER A 1 100 ? -13.468 -2.884 14.283 1.00 95.19 100 SER A O 1
ATOM 822 N N . ASP A 1 101 ? -14.491 -2.095 12.444 1.00 96.44 101 ASP A N 1
ATOM 823 C CA . ASP A 1 101 ? -13.771 -2.943 11.497 1.00 96.44 101 ASP A CA 1
ATOM 824 C C . ASP A 1 101 ? -12.300 -2.479 11.413 1.00 96.44 101 ASP A C 1
ATOM 826 O O . ASP A 1 101 ? -11.372 -3.288 11.429 1.00 96.44 101 ASP A O 1
ATOM 830 N N . LEU A 1 102 ? -12.081 -1.158 11.414 1.00 94.44 102 LEU A N 1
ATOM 831 C CA . LEU A 1 102 ? -10.754 -0.550 11.423 1.00 94.44 102 LEU A CA 1
ATOM 832 C C . LEU A 1 102 ? -10.055 -0.667 12.787 1.00 94.44 102 LEU A C 1
ATOM 834 O O . LEU A 1 102 ? -8.851 -0.902 12.822 1.00 94.44 102 LEU A O 1
ATOM 838 N N . GLU A 1 103 ? -10.786 -0.550 13.900 1.00 95.12 103 GLU A N 1
ATOM 839 C CA . GLU A 1 103 ? -10.257 -0.804 15.249 1.00 95.12 103 GLU A CA 1
ATOM 840 C C . GLU A 1 103 ? -9.682 -2.215 15.354 1.00 95.12 103 GLU A C 1
ATOM 842 O O . GLU A 1 103 ? -8.555 -2.383 15.817 1.00 95.12 103 GLU A O 1
ATOM 847 N N . SER A 1 104 ? -10.424 -3.209 14.860 1.00 94.88 104 SER A N 1
ATOM 848 C CA . SER A 1 104 ? -9.988 -4.609 14.848 1.00 94.88 104 SER A CA 1
ATOM 849 C C . SER A 1 104 ? -8.718 -4.792 14.010 1.00 94.88 104 SER A C 1
ATOM 851 O O . SER A 1 104 ? -7.763 -5.416 14.466 1.00 94.88 104 SER A O 1
ATOM 853 N N . TYR A 1 105 ? -8.670 -4.184 12.818 1.00 93.31 105 TYR A N 1
ATOM 854 C CA . TYR A 1 105 ? -7.484 -4.226 11.959 1.00 93.31 105 TYR A CA 1
ATOM 855 C C . TYR A 1 105 ? -6.251 -3.617 12.636 1.00 93.31 105 TYR A C 1
ATOM 857 O O . TYR A 1 105 ? -5.190 -4.236 12.661 1.00 93.31 105 TYR A O 1
ATOM 865 N N . ILE A 1 106 ? -6.372 -2.410 13.197 1.00 92.19 106 ILE A N 1
ATOM 866 C CA . ILE A 1 106 ? -5.236 -1.717 13.821 1.00 92.19 106 ILE A CA 1
ATOM 867 C C . ILE A 1 106 ? -4.792 -2.443 15.090 1.00 92.19 106 ILE A C 1
ATOM 869 O O . ILE A 1 106 ? -3.594 -2.568 15.326 1.00 92.19 106 ILE A O 1
ATOM 873 N N . HIS A 1 107 ? -5.731 -2.953 15.886 1.00 92.00 107 HIS A N 1
ATOM 874 C CA . HIS A 1 107 ? -5.413 -3.741 17.071 1.00 92.00 107 HIS A CA 1
ATOM 875 C C . HIS A 1 107 ? -4.551 -4.965 16.725 1.00 92.00 107 HIS A C 1
ATOM 877 O O . HIS A 1 107 ? -3.525 -5.193 17.364 1.00 92.00 107 HIS A O 1
ATOM 883 N N . ASP A 1 108 ? -4.919 -5.710 15.682 1.00 90.56 108 ASP A N 1
ATOM 884 C CA . ASP A 1 108 ? -4.163 -6.886 15.236 1.00 90.56 108 ASP A CA 1
ATOM 885 C C . ASP A 1 108 ? -2.845 -6.522 14.536 1.00 90.56 108 ASP A C 1
ATOM 887 O O . ASP A 1 108 ? -1.923 -7.339 14.479 1.00 90.56 108 ASP A O 1
ATOM 891 N N . LEU A 1 109 ? -2.736 -5.293 14.024 1.00 88.62 109 LEU A N 1
ATOM 892 C CA . LEU A 1 109 ? -1.520 -4.771 13.409 1.00 88.62 109 LEU A CA 1
ATOM 893 C C . LEU A 1 109 ? -0.456 -4.398 14.452 1.00 88.62 109 LEU A C 1
ATOM 895 O O . LEU A 1 109 ? 0.726 -4.629 14.198 1.00 88.62 109 LEU A O 1
ATOM 899 N N . ILE A 1 110 ? -0.845 -3.872 15.623 1.00 88.38 110 ILE A N 1
ATOM 900 C CA . ILE A 1 110 ? 0.078 -3.360 16.660 1.00 88.38 110 ILE A CA 1
ATOM 901 C C . ILE A 1 110 ? 1.222 -4.332 17.000 1.00 88.38 110 ILE A C 1
ATOM 903 O O . ILE A 1 110 ? 2.369 -3.890 16.988 1.00 88.38 110 ILE A O 1
ATOM 907 N N . PRO A 1 111 ? 0.987 -5.637 17.256 1.00 85.62 111 PRO A N 1
ATOM 908 C CA . PRO A 1 111 ? 2.060 -6.572 17.608 1.00 85.62 111 PRO A CA 1
ATOM 909 C C . PRO A 1 111 ? 3.116 -6.765 16.513 1.00 85.62 111 PRO A C 1
ATOM 911 O O . PRO A 1 111 ? 4.173 -7.330 16.773 1.00 85.62 111 PRO A O 1
ATOM 914 N N . THR A 1 112 ? 2.820 -6.349 15.280 1.00 84.00 112 THR A N 1
ATOM 915 C CA . THR A 1 112 ? 3.739 -6.447 14.141 1.00 84.00 112 THR A CA 1
ATOM 916 C C . THR A 1 112 ? 4.583 -5.189 13.938 1.00 84.00 112 THR A C 1
ATOM 918 O O . THR A 1 112 ? 5.472 -5.214 13.091 1.00 84.00 112 THR A O 1
ATOM 921 N N . LEU A 1 113 ? 4.325 -4.119 14.704 1.00 82.25 113 LEU A N 1
ATOM 922 C CA . LEU A 1 113 ? 4.979 -2.813 14.603 1.00 82.25 113 LEU A CA 1
ATOM 923 C C . LEU A 1 113 ? 6.152 -2.718 15.597 1.00 82.25 113 LEU A C 1
ATOM 925 O O . LEU A 1 113 ? 5.916 -2.543 16.797 1.00 82.25 113 LEU A O 1
ATOM 929 N N . PRO A 1 114 ? 7.419 -2.802 15.143 1.00 80.94 114 PRO A N 1
ATOM 930 C CA . PRO A 1 114 ? 8.586 -2.771 16.032 1.00 80.94 114 PRO A CA 1
ATOM 931 C C . PRO A 1 114 ? 8.679 -1.486 16.865 1.00 80.94 114 PRO A C 1
ATOM 933 O O . PRO A 1 114 ? 9.128 -1.506 18.008 1.00 80.94 114 PRO A O 1
ATOM 936 N N . GLN A 1 115 ? 8.218 -0.363 16.313 1.00 81.00 115 GLN A N 1
ATOM 937 C CA . GLN A 1 115 ? 8.186 0.939 16.974 1.00 81.00 115 GLN A CA 1
ATOM 938 C C . GLN A 1 115 ? 7.233 0.987 18.181 1.00 81.00 115 GLN A C 1
ATOM 940 O O . GLN A 1 115 ? 7.344 1.893 19.007 1.00 81.00 115 GLN A O 1
ATOM 945 N N . LEU A 1 116 ? 6.328 0.010 18.318 1.00 82.88 116 LEU A N 1
ATOM 946 C CA . LEU A 1 116 ? 5.389 -0.106 19.438 1.00 82.88 116 LEU A CA 1
ATOM 947 C C . LEU A 1 116 ? 5.739 -1.233 20.423 1.00 82.88 116 LEU A C 1
ATOM 949 O O . LEU A 1 116 ? 5.005 -1.423 21.391 1.00 82.88 116 LEU A O 1
ATOM 953 N N . ASP A 1 117 ? 6.858 -1.942 20.238 1.00 80.12 117 ASP A N 1
ATOM 954 C CA . ASP A 1 117 ? 7.244 -3.102 21.066 1.00 80.12 117 ASP A CA 1
ATOM 955 C C . ASP A 1 117 ? 7.450 -2.736 22.556 1.00 80.12 117 ASP A C 1
ATOM 957 O O . ASP A 1 117 ? 7.236 -3.540 23.459 1.00 80.12 117 ASP A O 1
ATOM 961 N N . GLY A 1 118 ? 7.789 -1.473 22.840 1.00 80.44 118 GLY A N 1
ATOM 962 C CA . GLY A 1 118 ? 7.921 -0.941 24.203 1.00 80.44 118 GLY A CA 1
ATOM 963 C C . GLY A 1 118 ? 6.640 -0.353 24.811 1.00 80.44 118 GLY A C 1
ATOM 964 O O . GLY A 1 118 ? 6.670 0.098 25.957 1.00 80.44 118 GLY A O 1
ATOM 965 N N . LEU A 1 119 ? 5.529 -0.299 24.068 1.00 85.06 119 LEU A N 1
ATOM 966 C CA . LEU A 1 119 ? 4.295 0.331 24.533 1.00 85.06 119 LEU A CA 1
ATOM 967 C C . LEU A 1 119 ? 3.539 -0.599 25.490 1.00 85.06 119 LEU A C 1
ATOM 969 O O . LEU A 1 119 ? 3.177 -1.723 25.136 1.00 85.06 119 LEU A O 1
ATOM 973 N N . GLU A 1 120 ? 3.234 -0.107 26.692 1.00 87.31 120 GLU A N 1
ATOM 974 C CA . GLU A 1 120 ? 2.441 -0.858 27.666 1.00 87.31 120 GLU A CA 1
ATOM 975 C C . GLU A 1 120 ? 1.066 -1.224 27.083 1.00 87.31 120 GLU A C 1
ATOM 977 O O . GLU A 1 120 ? 0.395 -0.399 26.459 1.00 87.31 120 GLU A O 1
ATOM 982 N N . LYS A 1 121 ? 0.610 -2.458 27.327 1.00 83.81 121 LYS A N 1
ATOM 983 C CA . LYS A 1 121 ? -0.660 -2.979 26.789 1.00 83.81 121 LYS A CA 1
ATOM 984 C C . LYS A 1 121 ? -1.875 -2.127 27.165 1.00 83.81 121 LYS A C 1
ATOM 986 O O . LYS A 1 121 ? -2.832 -2.055 26.403 1.00 83.81 121 LYS A O 1
ATOM 991 N N . SER A 1 122 ? -1.833 -1.455 28.314 1.00 86.81 122 SER A N 1
ATOM 992 C CA . SER A 1 122 ? -2.873 -0.521 28.760 1.00 86.81 122 SER A CA 1
ATOM 993 C C . SER A 1 122 ? -3.031 0.687 27.822 1.00 86.81 122 SER A C 1
ATOM 995 O O . SER A 1 122 ? -4.136 1.216 27.689 1.00 86.81 122 SER A O 1
ATOM 997 N N . PHE A 1 123 ? -1.970 1.083 27.108 1.00 88.00 123 PHE A N 1
ATOM 998 C CA . PHE A 1 123 ? -1.997 2.170 26.128 1.00 88.00 123 PHE A CA 1
ATOM 999 C C . PHE A 1 123 ? -2.426 1.737 24.722 1.00 88.00 123 PHE A C 1
ATOM 1001 O O . PHE A 1 123 ? -2.734 2.601 23.898 1.00 88.00 123 PHE A O 1
ATOM 1008 N N . HIS A 1 124 ? -2.512 0.432 24.438 1.00 88.75 124 HIS A N 1
ATOM 1009 C CA . HIS A 1 124 ? -2.883 -0.064 23.106 1.00 88.75 124 HIS A CA 1
ATOM 1010 C C . HIS A 1 124 ? -4.274 0.427 22.699 1.00 88.75 124 HIS A C 1
ATOM 1012 O O . HIS A 1 124 ? -4.431 0.967 21.608 1.00 88.75 124 HIS A O 1
ATOM 1018 N N . SER A 1 125 ? -5.259 0.374 23.600 1.00 89.56 125 SER A N 1
ATOM 1019 C CA . SER A 1 125 ? -6.616 0.876 23.329 1.00 89.56 125 SER A CA 1
ATOM 1020 C C . SER A 1 125 ? -6.643 2.370 22.985 1.00 89.56 125 SER A C 1
ATOM 1022 O O . SER A 1 125 ? -7.397 2.796 22.109 1.00 89.56 125 SER A O 1
ATOM 1024 N N . PHE A 1 126 ? -5.798 3.180 23.635 1.00 91.69 126 PHE A N 1
ATOM 1025 C CA . PHE A 1 126 ? -5.687 4.610 23.332 1.00 91.69 126 PHE A CA 1
ATOM 1026 C C . PHE A 1 126 ? -5.039 4.852 21.968 1.00 91.69 126 PHE A C 1
ATOM 1028 O O . PHE A 1 126 ? -5.485 5.732 21.227 1.00 91.69 126 PHE A O 1
ATOM 1035 N N . TYR A 1 127 ? -4.023 4.060 21.617 1.0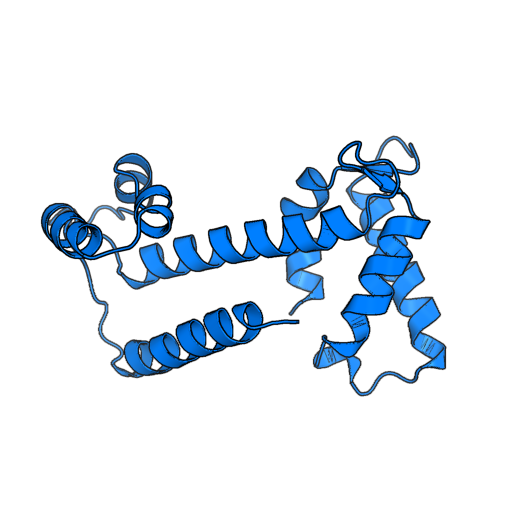0 91.31 127 TYR A N 1
ATOM 1036 C CA . TYR A 1 127 ? -3.379 4.125 20.310 1.00 91.31 127 TYR A CA 1
ATOM 1037 C C . TYR A 1 127 ? -4.350 3.753 19.187 1.00 91.31 127 TYR A C 1
ATOM 1039 O O . TYR A 1 127 ? -4.518 4.538 18.254 1.00 91.31 127 TYR A O 1
ATOM 1047 N N . VAL A 1 128 ? -5.046 2.614 19.314 1.00 93.06 128 VAL A N 1
ATOM 1048 C CA . VAL A 1 128 ? -6.063 2.164 18.348 1.00 93.06 128 VAL A CA 1
ATOM 1049 C C . VAL A 1 128 ? -7.104 3.261 18.139 1.00 93.06 128 VAL A C 1
ATOM 1051 O O . VAL A 1 128 ? -7.313 3.702 17.010 1.00 93.06 128 VAL A O 1
ATOM 1054 N N . CYS A 1 129 ? -7.688 3.779 19.223 1.00 92.94 129 CYS A N 1
ATOM 1055 C CA . CYS A 1 129 ? -8.695 4.834 19.142 1.00 92.94 129 CYS A CA 1
ATOM 1056 C C . CYS A 1 129 ? -8.156 6.096 18.444 1.00 92.94 129 CYS A C 1
ATOM 1058 O O . CYS A 1 129 ? -8.829 6.692 17.601 1.00 9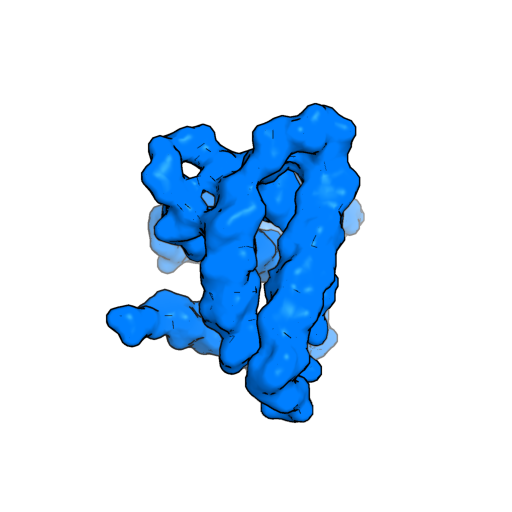2.94 129 CYS A O 1
ATOM 1060 N N . THR A 1 130 ? -6.918 6.494 18.748 1.00 92.38 130 THR A N 1
ATOM 1061 C CA . THR A 1 130 ? -6.278 7.665 18.129 1.00 92.38 130 THR A CA 1
ATOM 1062 C C . THR A 1 130 ? -6.046 7.456 16.633 1.00 92.38 130 THR A C 1
ATOM 1064 O O . THR A 1 130 ? -6.362 8.338 15.831 1.00 92.38 130 THR A O 1
ATOM 1067 N N . ALA A 1 131 ? -5.538 6.287 16.239 1.00 92.69 131 ALA A N 1
ATOM 1068 C CA . ALA A 1 131 ? -5.271 5.956 14.846 1.00 92.69 131 ALA A CA 1
ATOM 1069 C C . ALA A 1 131 ? -6.568 5.888 14.024 1.00 92.69 131 ALA A C 1
ATOM 1071 O O . ALA A 1 131 ? -6.658 6.51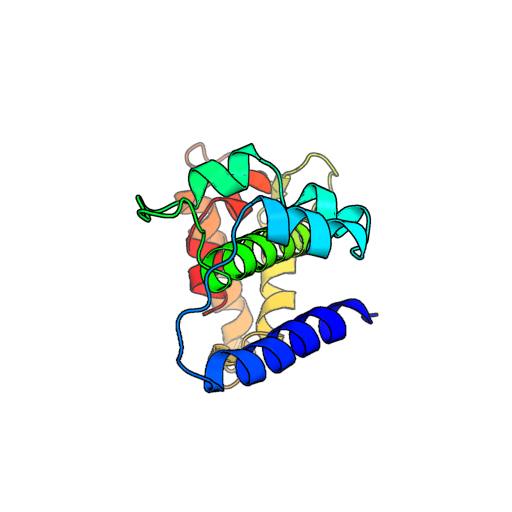5 12.967 1.00 92.69 131 ALA A O 1
ATOM 1072 N N . VAL A 1 132 ? -7.606 5.218 14.536 1.00 94.75 132 VAL A N 1
ATOM 1073 C CA . VAL A 1 132 ? -8.917 5.117 13.874 1.00 94.75 132 VAL A CA 1
ATOM 1074 C C . VAL A 1 132 ? -9.562 6.488 13.688 1.00 94.75 132 VAL A C 1
ATOM 1076 O O . VAL A 1 132 ? -10.007 6.816 12.585 1.00 94.75 132 VAL A O 1
ATOM 1079 N N . ARG A 1 133 ? -9.544 7.343 14.719 1.00 93.12 133 ARG A N 1
ATOM 1080 C CA . ARG A 1 133 ? -10.051 8.718 14.596 1.00 93.12 133 ARG A CA 1
ATOM 1081 C C . ARG A 1 133 ? -9.283 9.527 13.563 1.00 93.12 133 ARG A C 1
ATOM 1083 O O . ARG A 1 133 ? -9.895 10.318 12.849 1.00 93.12 133 ARG A O 1
ATOM 1090 N N . LYS A 1 134 ? -7.967 9.328 13.452 1.00 93.12 134 LYS A N 1
ATOM 1091 C CA . LYS A 1 134 ? -7.151 9.989 12.429 1.00 93.12 134 LYS A CA 1
ATOM 1092 C C . LYS A 1 134 ? -7.563 9.543 11.021 1.00 93.12 134 LYS A C 1
ATOM 1094 O O . LYS A 1 134 ? -7.753 10.401 10.162 1.00 93.12 134 LYS A O 1
ATOM 1099 N N . PHE A 1 135 ? -7.801 8.249 10.795 1.00 94.56 135 PHE A N 1
ATOM 1100 C CA . PHE A 1 135 ? -8.335 7.756 9.518 1.00 94.56 135 PHE A CA 1
ATOM 1101 C C . PHE A 1 135 ? -9.711 8.348 9.189 1.00 94.56 135 PHE A C 1
ATOM 1103 O O . PHE A 1 135 ? -9.896 8.862 8.089 1.00 94.56 135 PHE A O 1
ATOM 1110 N N . LEU A 1 136 ? -10.659 8.330 10.131 1.00 93.50 136 LEU A N 1
ATOM 1111 C CA . LEU A 1 136 ? -11.999 8.894 9.918 1.00 93.50 136 LEU A CA 1
ATOM 1112 C C . LEU A 1 136 ? -11.950 10.400 9.646 1.00 93.50 136 LEU A C 1
ATOM 1114 O O . LEU A 1 136 ? -12.640 10.885 8.755 1.00 93.50 136 LEU A O 1
ATOM 1118 N N . PHE A 1 137 ? -11.093 11.134 10.359 1.00 93.44 137 PHE A N 1
ATOM 1119 C CA . PHE A 1 137 ? -10.934 12.573 10.165 1.00 93.44 137 PHE A CA 1
ATOM 1120 C C . PHE A 1 137 ? -10.500 12.927 8.736 1.00 93.44 137 PHE A C 1
ATOM 1122 O O . PHE A 1 137 ? -11.054 13.851 8.143 1.00 93.44 137 PHE A O 1
ATOM 1129 N N . PHE A 1 138 ? -9.530 12.196 8.176 1.00 93.12 138 PHE A N 1
ATOM 1130 C CA . PHE A 1 138 ? -9.002 12.492 6.841 1.00 93.12 138 PHE A CA 1
ATOM 1131 C C . PHE A 1 138 ? -9.787 11.835 5.700 1.00 93.12 138 PHE A C 1
ATOM 1133 O O . PHE A 1 138 ? -9.857 12.411 4.615 1.00 93.12 138 PHE A O 1
ATOM 1140 N N . LEU A 1 139 ? -10.360 10.647 5.913 1.00 94.88 139 LEU A N 1
ATOM 1141 C CA . LEU A 1 139 ? -10.943 9.831 4.840 1.00 94.88 139 LEU A CA 1
ATOM 1142 C C . LEU A 1 139 ? -12.478 9.755 4.860 1.00 94.88 139 LEU A C 1
ATOM 1144 O O . LEU A 1 139 ? -13.062 9.270 3.894 1.00 94.88 139 LEU A O 1
ATOM 1148 N N . ASP A 1 140 ? -13.145 10.256 5.904 1.00 95.12 140 ASP A N 1
ATOM 1149 C CA . ASP A 1 140 ? -14.611 10.347 5.981 1.00 95.12 140 ASP A CA 1
ATOM 1150 C C . ASP A 1 140 ? -15.085 11.793 6.250 1.00 95.12 140 ASP A C 1
ATOM 1152 O O . ASP A 1 140 ? -15.712 12.085 7.274 1.00 95.12 140 ASP A O 1
ATOM 1156 N N . PRO A 1 141 ? -14.834 12.741 5.322 1.00 91.81 141 PRO A N 1
ATOM 1157 C CA . PRO A 1 141 ? -15.188 14.150 5.516 1.00 91.81 141 PRO A CA 1
ATOM 1158 C C . PRO A 1 141 ? -16.701 14.378 5.665 1.00 91.81 141 PRO A C 1
ATOM 1160 O O . PRO A 1 141 ? -17.126 15.379 6.239 1.00 91.81 141 PRO A O 1
ATOM 1163 N N . MET A 1 142 ? -17.519 13.451 5.157 1.00 93.44 142 MET A N 1
ATOM 1164 C CA . MET A 1 142 ? -18.981 13.506 5.233 1.00 93.44 142 MET A CA 1
ATOM 1165 C C . MET A 1 142 ? -19.546 12.832 6.494 1.00 93.44 142 MET A C 1
ATOM 1167 O O . MET A 1 142 ? -20.763 12.813 6.663 1.00 93.44 142 MET A O 1
ATOM 1171 N N . ARG A 1 143 ? -18.690 12.299 7.381 1.00 92.69 143 ARG A N 1
ATOM 1172 C CA . ARG A 1 143 ? -19.072 11.642 8.646 1.00 92.69 143 ARG A CA 1
ATOM 1173 C C . ARG A 1 143 ? -20.090 10.516 8.456 1.00 92.69 143 ARG A C 1
ATOM 1175 O O . ARG A 1 143 ? -21.060 10.391 9.201 1.00 92.69 143 ARG A O 1
ATOM 1182 N N . THR A 1 144 ? -19.879 9.707 7.427 1.00 93.75 144 THR A N 1
ATOM 1183 C CA . THR A 1 144 ? -20.715 8.547 7.111 1.00 93.75 144 THR A CA 1
ATOM 1184 C C . THR A 1 144 ? -20.461 7.350 8.033 1.00 93.75 144 THR A C 1
ATOM 1186 O O . THR A 1 144 ? -21.246 6.400 8.012 1.00 93.75 144 THR A O 1
ATOM 1189 N N . GLY A 1 145 ? -19.384 7.377 8.827 1.00 93.00 145 GLY A N 1
ATOM 1190 C CA . GLY A 1 145 ? -18.969 6.303 9.731 1.00 93.00 145 GLY A CA 1
ATOM 1191 C C . GLY A 1 145 ? -18.315 5.119 9.016 1.00 93.00 145 GLY A C 1
ATOM 1192 O O . GLY A 1 145 ? -18.224 4.027 9.580 1.00 93.00 145 GLY A O 1
ATOM 1193 N N . LYS A 1 146 ? -17.910 5.298 7.754 1.00 94.00 146 LYS A N 1
ATOM 1194 C CA . LYS A 1 146 ? -17.300 4.253 6.927 1.00 94.00 146 LYS A CA 1
ATOM 1195 C C . LYS A 1 146 ? -16.286 4.837 5.951 1.00 94.00 146 LYS A C 1
ATOM 1197 O O . LYS A 1 146 ? -16.502 5.900 5.380 1.00 94.00 146 LYS A O 1
ATOM 1202 N N . ILE A 1 147 ? -15.215 4.095 5.700 1.00 95.94 147 ILE A N 1
ATOM 1203 C CA . ILE A 1 147 ? -14.125 4.497 4.808 1.00 95.94 147 ILE A CA 1
ATOM 1204 C C . ILE A 1 147 ? -13.949 3.431 3.730 1.00 95.94 147 ILE A C 1
ATOM 1206 O O . ILE A 1 147 ? -14.006 2.238 4.022 1.00 95.94 147 ILE A O 1
ATOM 1210 N N . ARG A 1 148 ? -13.729 3.829 2.471 1.00 95.44 148 ARG A N 1
ATOM 1211 C CA . ARG A 1 148 ? -13.425 2.866 1.399 1.00 95.44 148 ARG A CA 1
ATOM 1212 C C . ARG A 1 148 ? -12.036 2.278 1.605 1.00 95.44 148 ARG A C 1
ATOM 1214 O O . ARG A 1 148 ? -11.077 3.022 1.783 1.00 95.44 148 ARG A O 1
ATOM 1221 N N . VAL A 1 149 ? -11.893 0.966 1.422 1.00 94.94 149 VAL A N 1
ATOM 1222 C CA . VAL A 1 149 ? -10.577 0.294 1.443 1.00 94.94 149 VAL A CA 1
ATOM 1223 C C . VAL A 1 149 ? -9.605 0.935 0.442 1.00 94.94 149 VAL A C 1
ATOM 1225 O O . VAL A 1 149 ? -8.422 1.083 0.724 1.00 94.94 149 VAL A O 1
ATOM 1228 N N . GLN A 1 150 ? -10.105 1.373 -0.717 1.00 93.75 150 GLN A N 1
ATOM 1229 C CA . GLN A 1 150 ? -9.293 2.060 -1.727 1.00 93.75 150 GLN A CA 1
ATOM 1230 C C . GLN A 1 150 ? -8.738 3.404 -1.243 1.00 93.75 150 GLN A C 1
ATOM 1232 O O . GLN A 1 150 ? -7.600 3.727 -1.569 1.00 93.75 150 GLN A O 1
ATOM 1237 N N . ASP A 1 151 ? -9.508 4.158 -0.454 1.00 94.44 151 ASP A N 1
ATOM 1238 C CA . ASP A 1 151 ? -9.058 5.445 0.085 1.00 94.44 151 ASP A CA 1
ATOM 1239 C C . ASP A 1 151 ? -7.982 5.231 1.158 1.00 94.44 151 ASP A C 1
ATOM 1241 O O . ASP A 1 151 ? -7.011 5.979 1.207 1.00 94.44 151 ASP A O 1
ATOM 1245 N N . ILE A 1 152 ? -8.099 4.158 1.953 1.00 93.62 152 ILE A N 1
ATOM 1246 C CA . ILE A 1 152 ? -7.065 3.748 2.918 1.00 93.62 152 ILE A CA 1
ATOM 1247 C C . ILE A 1 152 ? -5.766 3.373 2.188 1.00 93.62 152 ILE A C 1
ATOM 1249 O O . ILE A 1 152 ? -4.693 3.811 2.584 1.00 93.62 152 ILE A O 1
ATOM 1253 N N . LEU A 1 153 ? -5.843 2.614 1.089 1.00 90.81 153 LEU A N 1
ATOM 1254 C CA . LEU A 1 153 ? -4.665 2.233 0.291 1.00 90.81 153 LEU A CA 1
ATOM 1255 C C . LEU A 1 153 ? -3.989 3.417 -0.414 1.00 90.81 153 LEU A C 1
ATOM 1257 O O . LEU A 1 153 ? -2.801 3.352 -0.720 1.00 90.81 153 LEU A O 1
ATOM 1261 N N . ALA A 1 154 ? -4.755 4.458 -0.738 1.00 90.31 154 ALA A N 1
ATOM 1262 C CA . ALA A 1 154 ? -4.250 5.651 -1.409 1.00 90.31 154 ALA A CA 1
ATOM 1263 C C . ALA A 1 154 ? -3.691 6.696 -0.432 1.00 90.31 154 ALA A C 1
ATOM 1265 O O . ALA A 1 154 ? -3.012 7.626 -0.868 1.00 90.31 154 ALA A O 1
ATOM 1266 N N . CYS A 1 155 ? -3.985 6.577 0.866 1.00 87.69 155 CYS A N 1
ATOM 1267 C CA . CYS A 1 155 ? -3.520 7.532 1.860 1.00 87.69 155 CYS A CA 1
ATOM 1268 C C . CYS A 1 155 ? -2.066 7.249 2.264 1.00 87.69 155 CYS A C 1
ATOM 1270 O O . CYS A 1 155 ? -1.677 6.100 2.457 1.00 87.69 155 CYS A O 1
ATOM 1272 N N . SER A 1 156 ? -1.275 8.308 2.442 1.00 82.44 156 SER A N 1
ATOM 1273 C CA . SER A 1 156 ? 0.093 8.197 2.968 1.00 82.44 156 SER A CA 1
ATOM 1274 C C . SER A 1 156 ? 0.119 7.800 4.443 1.00 82.44 156 SER A C 1
ATOM 1276 O O . SER A 1 156 ? 1.110 7.272 4.920 1.00 82.44 156 SER A O 1
ATOM 1278 N N . PHE A 1 157 ? -0.984 8.009 5.169 1.00 78.19 157 PHE A N 1
ATOM 1279 C CA . PHE A 1 157 ? -1.027 7.758 6.605 1.00 78.19 157 PHE A CA 1
ATOM 1280 C C . PHE A 1 157 ? -0.847 6.277 6.961 1.00 78.19 157 PHE A C 1
ATOM 1282 O O . PHE A 1 157 ? -0.332 5.968 8.030 1.00 78.19 157 PHE A O 1
ATOM 1289 N N . LEU A 1 158 ? -1.248 5.356 6.078 1.00 78.00 158 LEU A N 1
ATOM 1290 C CA . LEU A 1 158 ? -0.976 3.941 6.304 1.00 78.00 158 LEU A CA 1
ATOM 1291 C C . LEU A 1 158 ? 0.520 3.627 6.193 1.00 78.00 158 LEU A C 1
ATOM 1293 O O . LEU A 1 158 ? 1.001 2.794 6.947 1.00 78.00 158 LEU A O 1
ATOM 1297 N N . ASP A 1 159 ? 1.240 4.298 5.292 1.00 78.56 159 ASP A N 1
ATOM 1298 C CA . ASP A 1 159 ? 2.696 4.166 5.194 1.00 78.56 159 ASP A CA 1
ATOM 1299 C C . ASP A 1 159 ? 3.359 4.736 6.462 1.00 78.56 159 ASP A C 1
ATOM 1301 O O . ASP A 1 159 ? 4.127 4.029 7.107 1.00 78.56 159 ASP A O 1
ATOM 1305 N N . ASP A 1 160 ? 2.944 5.932 6.905 1.00 79.31 160 ASP A N 1
ATOM 1306 C CA . ASP A 1 160 ? 3.428 6.566 8.147 1.00 79.31 160 ASP A CA 1
ATOM 1307 C C . ASP A 1 160 ? 3.160 5.723 9.412 1.00 79.31 160 ASP A C 1
ATOM 1309 O O . ASP A 1 160 ? 3.818 5.903 10.432 1.00 79.31 160 ASP A O 1
ATOM 1313 N N . LEU A 1 161 ? 2.134 4.864 9.391 1.00 74.25 161 LEU A N 1
ATOM 1314 C CA . LEU A 1 161 ? 1.797 3.971 10.504 1.00 74.25 161 LEU A CA 1
ATOM 1315 C C . LEU A 1 161 ? 2.718 2.743 10.563 1.00 74.25 161 LEU A C 1
ATOM 1317 O O . LEU A 1 161 ? 2.876 2.155 11.630 1.00 74.25 161 LEU A O 1
ATOM 1321 N N . LEU A 1 162 ? 3.255 2.321 9.415 1.00 66.75 162 LEU A N 1
ATOM 1322 C CA . LEU A 1 162 ? 4.105 1.136 9.296 1.00 66.75 162 LEU A CA 1
ATOM 1323 C C . LEU A 1 162 ? 5.598 1.454 9.456 1.00 66.75 162 LEU A C 1
ATOM 1325 O O . LEU A 1 162 ? 6.354 0.539 9.784 1.00 66.75 162 LEU A O 1
ATOM 1329 N N . GLU A 1 163 ? 6.009 2.705 9.225 1.00 63.62 163 GLU A N 1
ATOM 1330 C CA . GLU A 1 163 ? 7.362 3.228 9.494 1.00 63.62 163 GLU A CA 1
ATOM 1331 C C . GLU A 1 163 ? 7.623 3.478 10.990 1.00 63.62 163 GLU A C 1
ATOM 1333 O O . GLU A 1 163 ? 8.751 3.164 11.435 1.00 63.62 163 GLU A O 1
#

Radius of gyration: 19.42 Å; Cα contacts (8 Å, |Δi|>4): 117; chains: 1; bounding box: 48×34×54 Å

Nearest PDB structures (foldseek):
  4yga-assembly1_A  TM=6.751E-01  e=1.706E-01  Toxoplasma gondii
  4yga-assembly4_G  TM=5.484E-01  e=4.073E-01  Toxoplasma gondii
  5jms-assembly1_A  TM=6.710E-01  e=1.638E+00  Toxoplasma gondii
  4yga-assembly2_C  TM=4.833E-01  e=4.316E-01  Toxoplasma gondii

Secondary structure (DSSP, 8-state):
--HHHHHHHHHHHHHHHHHTT-S--EE-HHHHHHHHHTS-HHHHTT--HHHHHHH----TT--EEHHHHHHHHHHHHHHHHHHHHHHTT-TTSSSEEEHHHHHHHHHHHGGG-GGGTTS-HHHHHHHHHHHHHHHHHHH-TT--SEEEHHHHHH-THHHHHH-

pLDDT: mean 83.04, std 15.08, range [29.5, 96.5]